Protein AF-E6JZF0-F1 (afdb_monomer)

Radius of gyration: 30.63 Å; Cα contacts (8 Å, |Δi|>4): 109; chains: 1; bounding box: 85×23×67 Å

InterPro domains:
  IPR013783 Immunoglobulin-like fold [G3DSA:2.60.40.10] (1-82)
  IPR019931 LPXTG cell wall anchor motif [PF00746] (72-110)
  IPR041033 SpaA-like, prealbumin fold domain subgroup 1 [PF17802] (2-52)

Mean predicted aligned error: 13.6 Å

Organism: NCBI:txid864564

Secondary structure (DSSP, 8-state):
---TTS------PPTT-EEEEE--SP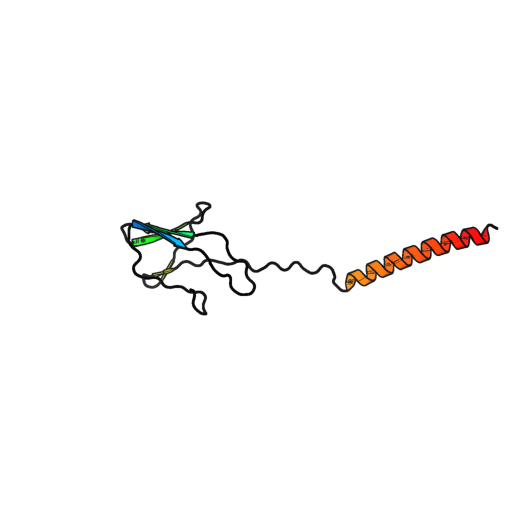PTTB----PEEEEEE-TT--EEEE-TTS-EE--EEETTEEE-PPPPPB--PPP-S--THHHHHHHHHHHHHHHHHHHHHHHHHHT-

Foldseek 3Di:
DADPVRDDDDDDDDAQDKDKDAFPDDDPQFDHDGWIWIWHAHNVRDIWIATPVGDTFDFDADPNDTDGDDDTHGDDDDPPPPPPVVVVVVVVVVVVVVVVVVVVVVVVVVVD

Structure (mmCIF, N/CA/C/O backbone):
data_AF-E6JZF0-F1
#
_entry.id   AF-E6JZF0-F1
#
loop_
_atom_site.group_PDB
_atom_site.id
_atom_site.type_symbol
_atom_site.label_atom_id
_atom_site.label_alt_id
_atom_site.label_comp_id
_atom_site.label_asym_id
_atom_site.label_entity_id
_atom_site.label_seq_id
_atom_site.pdbx_PDB_ins_code
_atom_site.Cartn_x
_atom_site.Cartn_y
_atom_site.Cartn_z
_atom_site.occupancy
_atom_site.B_iso_or_equiv
_atom_site.auth_seq_id
_atom_site.auth_comp_id
_atom_site.a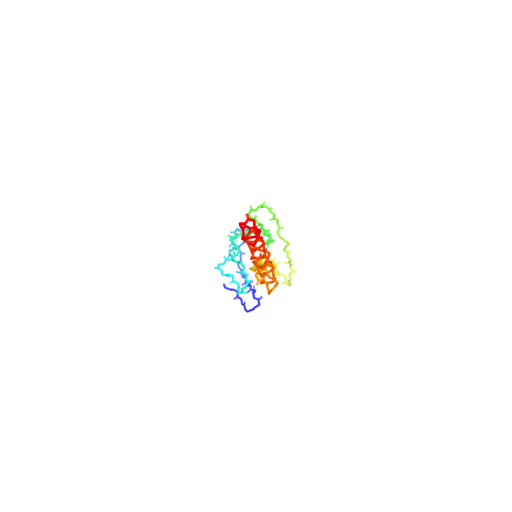uth_asym_id
_atom_site.auth_atom_id
_atom_site.pdbx_PDB_model_num
ATOM 1 N N . MET A 1 1 ? -6.140 -12.159 -0.329 1.00 55.72 1 MET A N 1
ATOM 2 C CA . MET A 1 1 ? -5.803 -12.282 -1.767 1.00 55.72 1 MET A CA 1
ATOM 3 C C . MET A 1 1 ? -6.705 -11.324 -2.523 1.00 55.72 1 MET A C 1
ATOM 5 O O . MET A 1 1 ? -7.855 -11.210 -2.120 1.00 55.72 1 MET A O 1
ATOM 9 N N . THR A 1 2 ? -6.182 -10.612 -3.521 1.00 76.75 2 THR A N 1
ATOM 10 C CA . THR A 1 2 ? -6.946 -9.697 -4.387 1.00 76.75 2 THR A CA 1
ATOM 11 C C . THR A 1 2 ? -7.735 -10.463 -5.450 1.00 76.75 2 THR A C 1
ATOM 13 O O . THR A 1 2 ? -7.376 -11.590 -5.801 1.00 76.75 2 THR A O 1
ATOM 16 N N . ASP A 1 3 ? -8.812 -9.859 -5.948 1.00 79.19 3 ASP A N 1
ATOM 17 C CA . ASP A 1 3 ? -9.559 -10.355 -7.108 1.00 79.19 3 ASP A CA 1
ATOM 18 C C . ASP A 1 3 ? -8.899 -9.965 -8.451 1.00 79.19 3 ASP 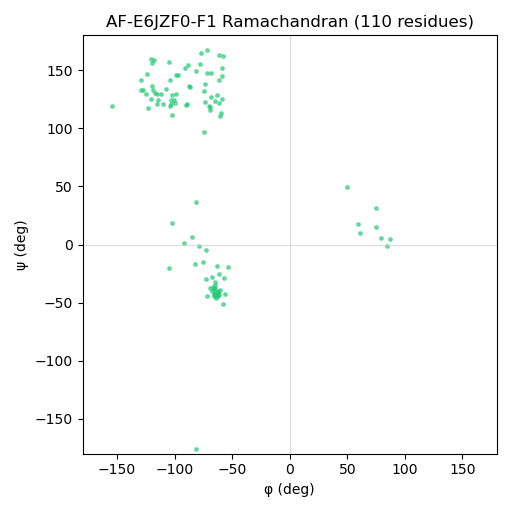A C 1
ATOM 20 O O . ASP A 1 3 ? -7.819 -9.372 -8.492 1.00 79.19 3 ASP A O 1
ATOM 24 N N . SER A 1 4 ? -9.544 -10.297 -9.577 1.00 73.06 4 SER A N 1
ATOM 25 C CA . SER A 1 4 ? -9.059 -9.973 -10.931 1.00 73.06 4 SER A CA 1
ATOM 26 C C . SER A 1 4 ? -8.955 -8.473 -11.226 1.00 73.06 4 SER A C 1
ATOM 28 O O . SER A 1 4 ? -8.265 -8.091 -12.168 1.00 73.06 4 SER A O 1
ATOM 30 N N . SER A 1 5 ? -9.636 -7.633 -10.447 1.00 71.94 5 SER A N 1
ATOM 31 C CA . SER A 1 5 ? -9.546 -6.170 -10.497 1.00 71.94 5 SER A CA 1
ATOM 32 C C . SER A 1 5 ? -8.505 -5.599 -9.531 1.00 71.94 5 SER A C 1
ATOM 34 O O . SER A 1 5 ? -8.355 -4.383 -9.458 1.00 71.94 5 SER A O 1
ATOM 36 N N . GLY A 1 6 ? -7.781 -6.440 -8.785 1.00 74.50 6 GLY A N 1
ATOM 37 C CA . GLY A 1 6 ? -6.821 -5.987 -7.780 1.00 74.50 6 GLY A CA 1
ATOM 38 C C . GLY A 1 6 ? -7.478 -5.460 -6.502 1.00 74.50 6 GLY A C 1
ATOM 39 O O . GLY A 1 6 ? -6.810 -4.808 -5.706 1.00 74.50 6 GLY A O 1
ATOM 40 N N . THR A 1 7 ? -8.768 -5.733 -6.289 1.00 80.56 7 THR A N 1
ATOM 41 C CA . THR A 1 7 ? -9.531 -5.216 -5.149 1.00 80.56 7 THR A CA 1
ATOM 42 C C . THR A 1 7 ? -9.590 -6.242 -4.017 1.00 80.56 7 THR A C 1
ATOM 44 O O . THR A 1 7 ? -9.606 -7.456 -4.238 1.00 80.56 7 THR A O 1
ATOM 47 N N . ILE A 1 8 ? -9.592 -5.745 -2.779 1.00 83.62 8 ILE A N 1
ATOM 48 C CA . ILE A 1 8 ? -9.861 -6.508 -1.558 1.00 83.62 8 ILE A CA 1
ATOM 49 C C . ILE A 1 8 ? -10.927 -5.757 -0.764 1.00 83.62 8 ILE A C 1
ATOM 51 O O . ILE A 1 8 ? -10.790 -4.559 -0.534 1.00 83.62 8 ILE A O 1
ATOM 55 N N . LEU A 1 9 ? -11.941 -6.483 -0.291 1.00 84.88 9 LEU A N 1
ATOM 56 C CA . LEU A 1 9 ? -12.944 -5.983 0.645 1.00 84.88 9 LEU A CA 1
ATOM 57 C C . LEU A 1 9 ? -12.816 -6.738 1.973 1.00 84.88 9 LEU A C 1
ATOM 59 O O . LEU A 1 9 ? -12.869 -7.967 1.998 1.00 84.88 9 LEU A O 1
ATOM 63 N N . TYR A 1 10 ? -12.637 -6.001 3.069 1.00 84.56 10 TYR A N 1
ATOM 64 C CA . TYR A 1 10 ? -12.606 -6.545 4.428 1.00 84.56 10 TYR A CA 1
ATOM 65 C C . TYR A 1 10 ? -13.719 -5.926 5.270 1.00 84.56 10 TYR A C 1
ATOM 67 O O . TYR A 1 10 ? -13.917 -4.714 5.258 1.00 84.56 10 TYR A O 1
ATOM 75 N N . HIS A 1 11 ? -14.406 -6.768 6.041 1.00 84.75 11 HIS A N 1
ATOM 76 C CA . HIS A 1 11 ? -15.450 -6.362 6.979 1.00 84.75 11 HIS A CA 1
ATOM 77 C C . HIS A 1 11 ? -15.062 -6.719 8.416 1.00 84.75 11 HIS A C 1
ATOM 79 O O . HIS A 1 11 ? -14.250 -7.616 8.641 1.00 84.75 11 HIS A O 1
ATOM 85 N N . GLY A 1 12 ? -15.689 -6.044 9.384 1.00 83.81 12 GLY A N 1
ATOM 86 C CA . GLY A 1 12 ? -15.551 -6.378 10.805 1.00 83.81 12 GLY A CA 1
ATOM 87 C C . GLY A 1 12 ? -14.217 -5.959 11.419 1.00 83.81 12 GLY A C 1
ATOM 88 O O . GLY A 1 12 ? -13.714 -6.638 12.308 1.00 83.81 12 GLY A O 1
ATOM 89 N N . LEU A 1 13 ? -13.624 -4.867 10.933 1.00 85.75 13 LEU A N 1
ATOM 90 C CA . LEU A 1 13 ? -12.452 -4.290 11.578 1.00 85.75 13 LEU A CA 1
ATO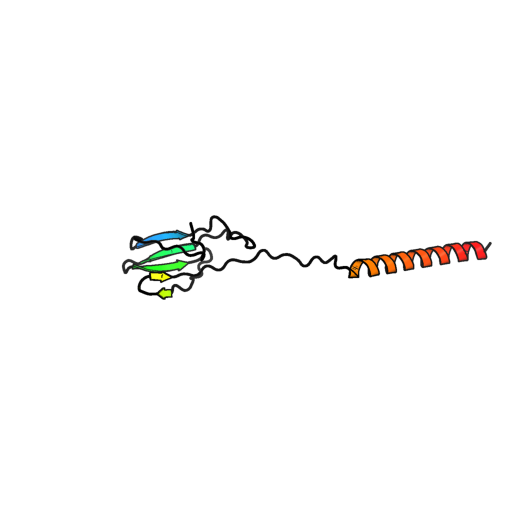M 91 C C . LEU A 1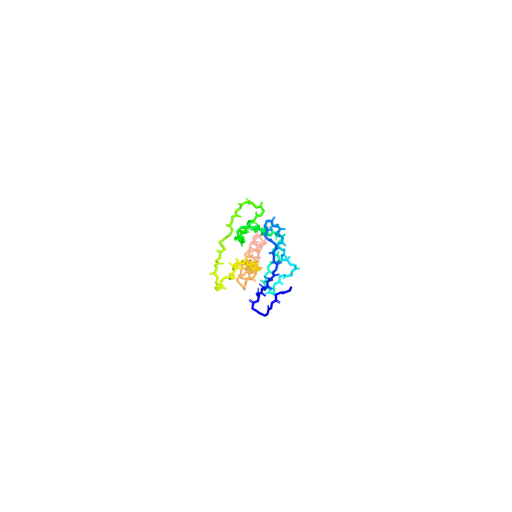 13 ? -12.877 -3.574 12.865 1.00 85.75 13 LEU A C 1
ATOM 93 O O . LEU A 1 13 ? -13.842 -2.808 12.872 1.00 85.75 13 LEU A O 1
ATOM 97 N N . ASN A 1 14 ? -12.159 -3.835 13.953 1.00 88.31 14 ASN A N 1
ATOM 98 C CA . ASN A 1 14 ? -12.510 -3.308 15.262 1.00 88.31 14 ASN A CA 1
ATOM 99 C C . ASN A 1 14 ? -12.179 -1.807 15.347 1.00 88.31 14 ASN A C 1
ATOM 101 O O . ASN A 1 14 ? -11.098 -1.394 14.914 1.00 88.31 14 ASN A O 1
ATOM 105 N N . PRO A 1 15 ? -13.059 -0.992 15.954 1.00 88.00 15 PRO A N 1
ATOM 106 C CA . PRO A 1 15 ? -12.717 0.366 16.354 1.00 88.00 15 PRO A CA 1
ATOM 107 C C . PRO A 1 15 ? -11.530 0.373 17.322 1.00 88.00 15 PRO A C 1
ATOM 109 O O . PRO A 1 15 ? -11.314 -0.592 18.055 1.00 88.00 15 PRO A O 1
ATOM 112 N N . GLU A 1 16 ? -10.768 1.466 17.319 1.00 88.94 16 GLU A N 1
ATOM 113 C CA . GLU A 1 16 ? -9.565 1.654 18.149 1.00 88.94 16 GLU A CA 1
ATOM 114 C C . GLU A 1 16 ? -8.455 0.613 17.919 1.00 88.94 16 GLU A C 1
ATOM 116 O O . GLU A 1 16 ? -7.535 0.478 18.727 1.00 88.94 16 GLU A O 1
ATOM 121 N N . ALA A 1 17 ? -8.504 -0.107 16.796 1.00 88.62 17 ALA A N 1
ATOM 122 C CA . ALA A 1 17 ? -7.490 -1.078 16.420 1.00 88.62 17 ALA A CA 1
ATOM 123 C C . ALA A 1 17 ? -6.575 -0.562 15.303 1.00 88.62 17 ALA A C 1
ATOM 125 O O . ALA A 1 17 ? -6.921 0.312 14.500 1.00 88.62 17 ALA A O 1
ATOM 126 N N . VAL A 1 18 ? -5.383 -1.155 15.256 1.00 90.19 18 VAL A N 1
ATOM 127 C CA . VAL A 1 18 ? -4.374 -0.918 14.225 1.00 90.19 18 VAL A CA 1
ATOM 128 C C . VAL A 1 18 ? -4.160 -2.207 13.444 1.00 90.19 18 VAL A C 1
ATOM 130 O O . VAL A 1 18 ? -3.891 -3.256 14.028 1.00 90.19 18 VAL A O 1
ATOM 133 N N . TYR A 1 19 ? -4.219 -2.103 12.122 1.00 89.88 19 TYR A N 1
ATOM 134 C CA . TYR A 1 19 ? -3.963 -3.185 11.183 1.00 89.88 19 TYR A CA 1
ATOM 135 C C . TYR A 1 19 ? -2.788 -2.830 10.273 1.00 89.88 19 TYR A C 1
ATOM 137 O O . TYR A 1 19 ? -2.476 -1.660 10.059 1.00 89.88 19 TYR A O 1
ATOM 145 N N . TRP A 1 20 ? -2.140 -3.853 9.725 1.00 87.62 20 TRP A N 1
ATOM 146 C CA . TRP A 1 20 ? -1.037 -3.6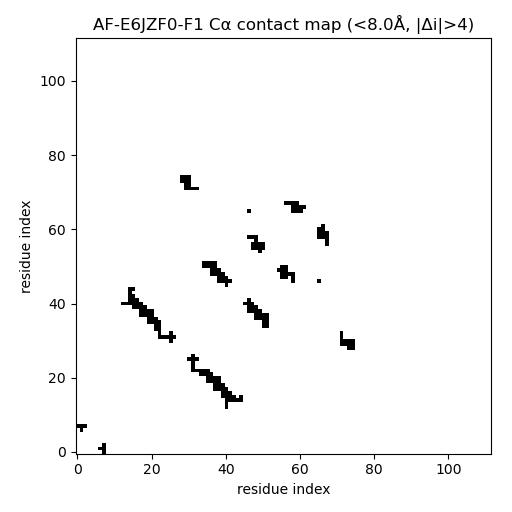93 8.784 1.00 87.62 20 TRP A CA 1
ATOM 147 C C . TRP A 1 20 ? -1.390 -4.364 7.467 1.00 87.62 20 TRP A C 1
ATOM 149 O O . TRP A 1 20 ? -1.723 -5.549 7.436 1.00 87.62 20 TRP A O 1
ATOM 159 N N . LEU A 1 21 ? -1.303 -3.600 6.385 1.00 86.88 21 LEU A N 1
ATOM 160 C CA . LEU A 1 21 ? -1.491 -4.078 5.028 1.00 86.88 21 LEU A CA 1
ATOM 161 C C . LEU A 1 21 ? -0.123 -4.203 4.365 1.00 86.88 21 LEU A C 1
ATOM 163 O O . LEU A 1 21 ? 0.600 -3.222 4.232 1.00 86.88 21 LEU A O 1
ATOM 167 N N . LYS A 1 22 ? 0.233 -5.420 3.959 1.00 84.50 22 LYS A N 1
ATOM 168 C CA . LYS A 1 22 ? 1.489 -5.710 3.270 1.00 84.50 22 LYS A CA 1
ATOM 169 C C . LYS A 1 22 ? 1.196 -6.410 1.955 1.00 84.50 22 LYS A C 1
ATOM 171 O O . LYS A 1 22 ? 0.476 -7.413 1.938 1.00 84.50 22 LYS A O 1
ATOM 176 N N . GLU A 1 23 ? 1.781 -5.915 0.871 1.00 82.75 23 GLU A N 1
ATOM 177 C CA . GLU A 1 23 ? 1.744 -6.629 -0.396 1.00 82.75 23 GLU A CA 1
ATOM 178 C C . GLU A 1 23 ? 2.595 -7.904 -0.288 1.00 82.75 23 GLU A C 1
ATOM 180 O O . GLU A 1 23 ? 3.746 -7.891 0.146 1.00 82.75 23 GLU A O 1
ATOM 185 N N . THR A 1 24 ? 2.005 -9.050 -0.624 1.00 84.44 24 THR A N 1
ATOM 186 C CA . THR A 1 24 ? 2.687 -10.357 -0.539 1.00 84.44 24 THR A CA 1
ATOM 187 C C . THR A 1 24 ? 3.107 -10.889 -1.901 1.00 84.44 24 THR A C 1
ATOM 189 O O . THR A 1 24 ? 3.975 -11.759 -1.981 1.00 84.44 24 THR A O 1
ATOM 192 N N . LYS A 1 25 ? 2.489 -10.392 -2.975 1.00 81.31 25 LYS A N 1
ATOM 193 C CA . LYS A 1 25 ? 2.735 -10.839 -4.340 1.00 81.31 25 LYS A CA 1
ATOM 194 C C . LYS A 1 25 ? 2.403 -9.723 -5.326 1.00 81.31 25 LYS A C 1
ATOM 196 O O . LYS A 1 25 ? 1.235 -9.367 -5.441 1.00 81.31 25 LYS A O 1
ATOM 201 N N . ALA A 1 26 ? 3.414 -9.293 -6.079 1.00 80.12 26 ALA A N 1
ATOM 202 C CA . ALA A 1 26 ? 3.244 -8.333 -7.159 1.00 80.12 26 ALA A CA 1
ATOM 203 C C . ALA A 1 26 ? 2.528 -8.947 -8.378 1.00 80.12 26 ALA A C 1
ATOM 205 O O . ALA A 1 26 ? 2.733 -10.131 -8.699 1.00 80.12 26 ALA A O 1
ATOM 206 N N . PRO A 1 27 ? 1.733 -8.146 -9.106 1.00 80.44 27 PRO A N 1
ATOM 207 C CA . PRO A 1 27 ? 1.238 -8.479 -10.435 1.00 80.44 27 PRO A CA 1
ATOM 208 C C . PRO A 1 27 ? 2.366 -8.664 -11.466 1.00 80.44 27 PRO A C 1
ATOM 210 O O . PRO A 1 27 ? 3.502 -8.224 -1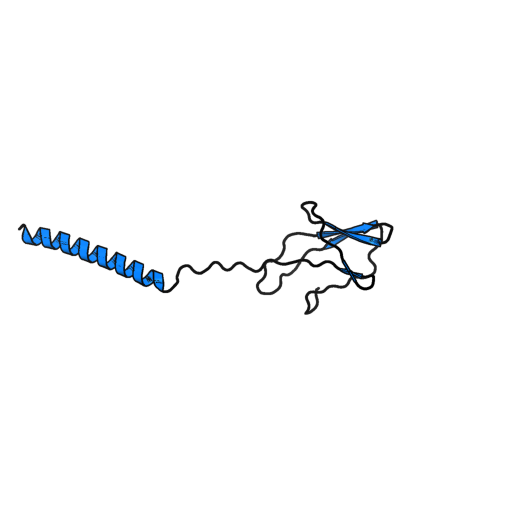1.295 1.00 80.44 27 PRO A O 1
ATOM 213 N N . SER A 1 28 ? 2.047 -9.294 -12.600 1.00 76.94 28 SER A N 1
ATOM 214 C CA . SER A 1 28 ? 3.016 -9.452 -13.692 1.00 76.94 28 SER A CA 1
ATOM 215 C C . SER A 1 28 ? 3.432 -8.092 -14.269 1.00 76.94 28 SER A C 1
ATOM 217 O O . SER A 1 28 ? 2.580 -7.287 -14.639 1.00 76.94 28 SER A O 1
ATOM 219 N N . GLY A 1 29 ? 4.743 -7.846 -14.372 1.00 73.94 29 GLY A N 1
ATOM 220 C CA . GLY A 1 29 ? 5.300 -6.602 -14.922 1.00 73.94 29 GLY A CA 1
ATOM 221 C C . GLY A 1 29 ? 5.485 -5.463 -13.910 1.00 73.94 29 GLY A C 1
ATOM 222 O O . GLY A 1 29 ? 5.908 -4.373 -14.308 1.00 73.94 29 GLY A O 1
ATOM 223 N N . TYR A 1 30 ? 5.223 -5.709 -12.625 1.00 80.31 30 TYR A N 1
ATOM 224 C CA . TYR A 1 30 ? 5.392 -4.743 -11.539 1.00 80.31 30 TYR A CA 1
ATOM 225 C C . TYR A 1 30 ? 6.372 -5.232 -10.461 1.00 80.31 30 TYR A C 1
ATOM 227 O O . TYR A 1 30 ? 6.701 -6.419 -10.402 1.00 80.31 30 TYR A O 1
ATOM 235 N N . ASN A 1 31 ? 6.907 -4.299 -9.669 1.00 80.56 31 ASN A N 1
ATOM 236 C CA . ASN A 1 31 ? 7.815 -4.599 -8.565 1.00 80.56 31 ASN A CA 1
ATOM 237 C C . ASN A 1 31 ? 7.015 -4.888 -7.293 1.00 80.56 31 ASN A C 1
ATOM 239 O O . ASN A 1 31 ? 6.121 -4.136 -6.964 1.00 80.56 31 ASN A O 1
ATOM 243 N N . LEU A 1 32 ? 7.388 -5.916 -6.528 1.00 82.50 32 LEU A N 1
ATOM 244 C CA . LEU A 1 32 ? 6.786 -6.129 -5.207 1.00 82.50 32 LEU A CA 1
ATOM 245 C C . LEU A 1 32 ? 7.084 -4.938 -4.295 1.00 82.50 32 LEU A C 1
ATOM 247 O O . LEU A 1 32 ? 8.262 -4.664 -4.048 1.00 82.50 32 LEU A O 1
ATOM 251 N N . ASP A 1 33 ? 6.044 -4.283 -3.775 1.00 81.44 33 ASP A N 1
ATOM 252 C CA . ASP A 1 33 ? 6.208 -3.224 -2.787 1.00 81.44 33 ASP A CA 1
ATOM 253 C C . ASP A 1 33 ? 6.696 -3.835 -1.459 1.00 81.44 33 ASP A C 1
ATOM 255 O O . ASP A 1 33 ? 5.999 -4.658 -0.852 1.00 81.44 33 ASP A O 1
ATOM 259 N N . PRO A 1 34 ? 7.912 -3.497 -0.986 1.00 81.50 34 PRO A N 1
ATOM 260 C CA . PRO A 1 34 ? 8.417 -4.040 0.268 1.00 81.50 34 PRO A CA 1
ATOM 261 C C . PRO A 1 34 ? 7.764 -3.400 1.501 1.00 81.50 34 PRO A C 1
ATOM 263 O O . PRO A 1 34 ? 7.914 -3.946 2.600 1.00 81.50 34 PRO A O 1
ATOM 266 N N . HIS A 1 35 ? 7.074 -2.266 1.347 1.00 84.00 35 HIS A N 1
ATOM 267 C CA . HIS A 1 35 ? 6.560 -1.480 2.462 1.00 84.00 35 HIS A CA 1
ATOM 268 C C . HIS A 1 35 ? 5.239 -2.036 2.999 1.00 84.00 35 HIS A C 1
ATOM 270 O O . HIS A 1 35 ? 4.420 -2.617 2.281 1.00 84.00 35 HIS A O 1
ATOM 276 N N . ALA A 1 36 ? 5.028 -1.845 4.300 1.00 85.38 36 ALA A N 1
ATOM 277 C CA . ALA A 1 36 ? 3.750 -2.102 4.941 1.00 85.38 36 ALA A CA 1
ATOM 278 C C . ALA A 1 36 ? 3.022 -0.782 5.216 1.00 85.38 36 ALA A C 1
ATOM 280 O O . ALA A 1 36 ? 3.613 0.212 5.633 1.00 85.38 36 ALA A O 1
ATOM 281 N N . TYR A 1 37 ? 1.710 -0.794 5.027 1.00 86.25 37 TYR A N 1
ATOM 282 C CA . TYR A 1 37 ? 0.835 0.342 5.260 1.00 86.25 37 TYR A CA 1
ATOM 283 C C . TYR A 1 37 ? 0.101 0.138 6.580 1.00 86.25 37 TYR A C 1
ATOM 285 O O . TYR A 1 37 ? -0.513 -0.909 6.811 1.00 86.25 37 TYR A O 1
ATOM 293 N N . LYS A 1 38 ? 0.143 1.140 7.454 1.00 89.00 38 LYS A N 1
ATOM 294 C CA . LYS A 1 38 ? -0.537 1.103 8.746 1.00 89.00 38 LYS A CA 1
ATOM 295 C C . LYS A 1 38 ? -1.944 1.659 8.596 1.00 89.00 38 LYS A C 1
ATOM 297 O O . LYS A 1 38 ? -2.123 2.826 8.267 1.00 89.00 38 LYS A O 1
ATOM 302 N N . LEU A 1 39 ? -2.936 0.838 8.898 1.00 89.12 39 LEU A N 1
ATOM 303 C CA . LEU A 1 39 ? -4.346 1.201 8.948 1.00 89.12 39 LEU A CA 1
ATOM 304 C C . LEU A 1 39 ? -4.730 1.439 10.411 1.00 89.12 39 LEU A C 1
ATOM 306 O O . LEU A 1 39 ? -4.568 0.546 11.239 1.00 89.12 39 LEU A O 1
ATOM 310 N N . SER A 1 40 ? -5.222 2.627 10.751 1.00 89.50 40 SER A N 1
ATOM 311 C CA . SER A 1 40 ? -5.707 2.948 12.101 1.00 89.50 40 SER A CA 1
ATOM 312 C C . SER A 1 40 ? -7.192 3.274 12.049 1.00 89.50 40 SER A C 1
ATOM 314 O O . SER A 1 40 ? -7.619 4.079 11.224 1.00 89.50 40 SER A O 1
ATOM 316 N N . ILE A 1 41 ? -7.978 2.658 12.928 1.00 89.56 41 ILE A N 1
ATOM 317 C CA . ILE A 1 41 ? -9.424 2.879 13.002 1.00 89.56 41 ILE A CA 1
ATOM 318 C C . ILE A 1 41 ? -9.724 3.630 14.290 1.00 89.56 41 ILE A C 1
ATOM 320 O O . ILE A 1 41 ? -9.392 3.165 15.377 1.00 89.56 41 ILE A O 1
ATOM 324 N N . SER A 1 42 ? -10.332 4.810 14.185 1.00 86.94 42 SER A N 1
ATOM 325 C CA . SER A 1 42 ? -10.705 5.602 15.356 1.00 86.94 42 SER A CA 1
ATOM 326 C C . SER A 1 42 ? -11.882 4.977 16.114 1.00 86.94 42 SER A C 1
ATOM 328 O O . SER A 1 42 ? -12.587 4.112 15.594 1.00 86.94 42 SER A O 1
ATOM 330 N N . ALA A 1 43 ? -12.147 5.454 17.332 1.00 84.31 43 ALA A N 1
ATOM 331 C CA . ALA A 1 43 ? -13.318 5.047 18.117 1.00 84.31 43 ALA A CA 1
ATOM 332 C C . ALA A 1 43 ? -14.652 5.294 17.385 1.00 84.31 43 ALA A C 1
ATOM 334 O O . ALA A 1 43 ? -15.629 4.581 17.585 1.00 84.31 43 ALA A O 1
ATOM 335 N N . GLN A 1 44 ? -14.681 6.298 16.507 1.00 82.94 44 GLN A N 1
ATOM 336 C CA . GLN A 1 44 ? -15.826 6.655 15.667 1.00 82.94 44 GLN A CA 1
ATOM 337 C C . GLN A 1 44 ? -15.888 5.837 14.366 1.00 82.94 44 GLN A C 1
ATOM 339 O O . GLN A 1 44 ? -16.691 6.149 13.493 1.00 82.94 44 GLN A O 1
ATOM 344 N N . GLY A 1 45 ? -15.018 4.836 14.201 1.00 79.12 45 GLY A N 1
ATOM 345 C CA . GLY A 1 45 ? -14.944 4.002 13.003 1.00 79.12 45 GLY A CA 1
ATOM 346 C C . GLY A 1 45 ? -14.211 4.645 11.825 1.00 79.12 45 GLY A C 1
ATOM 347 O O . GLY A 1 45 ? -14.158 4.043 10.759 1.00 79.12 45 GLY A O 1
ATOM 348 N N . LYS A 1 46 ? -13.610 5.833 11.990 1.00 83.81 46 LYS A N 1
ATOM 349 C CA . LYS A 1 46 ? -12.891 6.506 10.901 1.00 83.81 46 LYS A CA 1
ATOM 350 C C . LYS A 1 46 ? -11.561 5.812 10.629 1.00 83.81 46 LYS A C 1
ATOM 352 O O . LYS A 1 46 ? -10.716 5.747 11.520 1.00 83.81 46 LYS A O 1
ATOM 357 N N . MET A 1 47 ? -11.359 5.359 9.395 1.00 86.69 47 MET A N 1
ATOM 358 C CA . MET A 1 47 ? -10.099 4.758 8.963 1.00 86.69 47 MET A CA 1
ATOM 359 C C . MET A 1 47 ? -9.109 5.823 8.478 1.00 86.69 47 MET A C 1
ATOM 361 O O . MET A 1 47 ? -9.460 6.711 7.700 1.00 86.69 47 MET A O 1
ATOM 365 N N . THR A 1 48 ? -7.856 5.710 8.902 1.00 86.88 48 THR A N 1
ATOM 366 C CA . THR A 1 48 ? -6.713 6.429 8.334 1.00 86.88 48 THR A CA 1
ATOM 367 C C . THR A 1 48 ? -5.645 5.434 7.902 1.00 86.88 48 THR A C 1
ATOM 369 O O . THR A 1 48 ? -5.473 4.387 8.529 1.00 86.88 48 THR A O 1
ATOM 372 N N . ILE A 1 49 ? -4.927 5.755 6.828 1.00 88.19 49 ILE A N 1
ATOM 373 C CA . ILE A 1 49 ? -3.783 4.970 6.372 1.00 88.19 49 ILE A CA 1
ATOM 374 C C . ILE A 1 49 ? -2.525 5.832 6.405 1.00 88.19 49 ILE A C 1
ATOM 376 O O . ILE A 1 49 ? -2.535 6.978 5.954 1.00 88.19 49 ILE A O 1
ATOM 380 N N . SER A 1 50 ? -1.450 5.284 6.959 1.00 87.38 50 SER A N 1
ATOM 381 C CA . SER A 1 50 ? -0.146 5.934 7.002 1.00 87.38 50 SER A CA 1
ATOM 382 C C . SER A 1 50 ? 0.950 5.012 6.485 1.00 87.38 50 SER A C 1
ATOM 384 O O . SER A 1 50 ? 0.960 3.814 6.778 1.00 87.38 50 SER A O 1
ATOM 386 N N . HIS A 1 51 ? 1.890 5.592 5.754 1.00 82.31 51 HIS A N 1
ATOM 387 C CA . HIS A 1 51 ? 3.126 4.950 5.331 1.00 82.31 51 HIS A CA 1
ATOM 388 C C . HIS A 1 51 ? 4.139 4.895 6.485 1.00 82.31 51 HIS A C 1
ATOM 390 O O . HIS A 1 51 ? 4.003 5.598 7.491 1.00 82.31 51 HIS A O 1
ATOM 396 N N . GLU A 1 52 ? 5.180 4.070 6.336 1.00 74.62 52 GLU A N 1
ATOM 397 C CA . GLU A 1 52 ? 6.286 3.991 7.306 1.00 74.62 52 GLU A CA 1
ATOM 398 C C . GLU A 1 52 ? 7.055 5.314 7.451 1.00 74.62 52 GLU A C 1
ATOM 400 O O . GLU A 1 52 ? 7.611 5.584 8.513 1.00 74.62 52 GLU A O 1
ATOM 405 N N . ASP A 1 53 ? 7.043 6.166 6.422 1.00 73.88 53 ASP A N 1
ATOM 406 C CA . ASP A 1 53 ? 7.657 7.499 6.446 1.00 73.88 53 ASP A CA 1
ATOM 407 C C . ASP A 1 53 ? 6.809 8.560 7.181 1.00 73.88 53 ASP A C 1
ATOM 409 O O . ASP A 1 53 ? 7.230 9.709 7.319 1.00 73.88 53 ASP A O 1
ATOM 413 N N . GLY A 1 54 ? 5.626 8.181 7.679 1.00 71.75 54 GLY A N 1
ATOM 414 C CA . GLY A 1 54 ? 4.692 9.064 8.376 1.00 71.75 54 GLY A CA 1
ATOM 415 C C . GLY A 1 54 ? 3.758 9.860 7.460 1.00 71.75 54 GLY A C 1
ATOM 416 O O . GLY A 1 54 ? 2.903 10.588 7.969 1.00 71.75 54 GLY A O 1
ATOM 417 N N . SER A 1 55 ? 3.865 9.718 6.135 1.00 77.31 55 SER A N 1
ATOM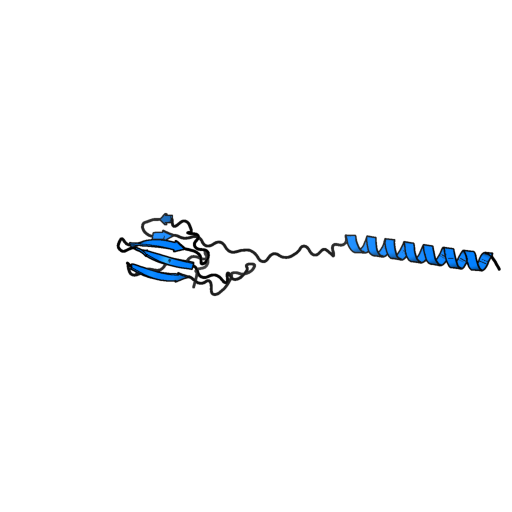 418 C CA . SER A 1 55 ? 2.890 10.285 5.202 1.00 77.31 55 SER A CA 1
ATOM 419 C C . SER A 1 55 ? 1.539 9.573 5.327 1.00 77.31 55 SER A C 1
ATOM 421 O O . SER A 1 55 ? 1.457 8.391 5.662 1.00 77.31 55 SER A O 1
ATOM 423 N N . THR A 1 56 ? 0.453 10.310 5.106 1.00 79.19 56 THR A N 1
ATOM 424 C CA . THR A 1 56 ? -0.914 9.769 5.124 1.00 79.19 56 THR A CA 1
ATOM 425 C C . THR A 1 56 ? -1.439 9.710 3.700 1.00 79.19 56 THR A C 1
ATOM 427 O O . THR A 1 56 ? -1.259 10.668 2.950 1.00 79.19 56 THR A O 1
ATOM 430 N N . ALA A 1 57 ? -2.050 8.587 3.316 1.00 77.31 57 ALA A N 1
ATOM 431 C CA . ALA A 1 57 ? -2.681 8.475 2.003 1.00 77.31 57 ALA A CA 1
ATOM 432 C C . ALA A 1 57 ? -4.150 8.904 2.083 1.00 77.31 57 ALA A C 1
ATOM 434 O O . ALA A 1 57 ? -4.794 8.768 3.130 1.00 77.31 57 ALA A O 1
ATOM 435 N N . ASP A 1 58 ? -4.680 9.406 0.968 1.00 75.62 58 ASP A N 1
ATOM 436 C CA . ASP A 1 58 ? -6.081 9.802 0.880 1.00 75.62 58 ASP A CA 1
ATOM 437 C C . ASP A 1 58 ? -6.997 8.585 1.038 1.00 75.62 58 ASP A C 1
ATOM 439 O O . ASP A 1 58 ? -6.918 7.601 0.296 1.00 75.62 58 ASP A O 1
ATOM 443 N N . VAL A 1 59 ? -7.887 8.671 2.026 1.00 81.56 59 VAL A N 1
ATOM 444 C CA . VAL A 1 59 ? -8.936 7.682 2.267 1.00 81.56 59 VAL A CA 1
ATOM 445 C C . VAL A 1 59 ? -10.239 8.252 1.732 1.00 81.56 59 VAL A C 1
ATOM 447 O O . VAL A 1 59 ? -10.787 9.204 2.290 1.00 81.56 59 VAL A O 1
ATOM 450 N N . ASN A 1 60 ? -10.754 7.652 0.664 1.00 82.06 60 ASN A N 1
ATOM 451 C CA . ASN A 1 60 ? -12.063 7.994 0.123 1.00 82.06 60 ASN A CA 1
ATOM 452 C C . ASN A 1 60 ? -13.145 7.157 0.807 1.00 82.06 60 ASN A C 1
ATOM 454 O O . ASN A 1 60 ? -12.881 6.064 1.300 1.00 82.06 60 ASN A O 1
ATOM 458 N N . THR A 1 61 ? -14.375 7.661 0.844 1.00 80.56 61 THR A N 1
ATOM 459 C CA . THR A 1 61 ? -15.541 6.886 1.292 1.00 80.56 61 THR A CA 1
ATOM 460 C C . THR A 1 61 ? -16.481 6.734 0.106 1.00 80.56 61 THR A C 1
ATOM 462 O O . THR A 1 61 ? -16.901 7.737 -0.468 1.00 80.56 61 THR A O 1
ATOM 465 N N . VAL A 1 62 ? -16.770 5.497 -0.287 1.00 77.44 62 VAL A N 1
ATOM 466 C CA . VAL A 1 62 ? -17.726 5.164 -1.350 1.00 77.44 62 VAL A CA 1
ATOM 467 C C . VAL A 1 62 ? -18.762 4.242 -0.725 1.00 77.44 62 VAL A C 1
ATOM 469 O O . VAL A 1 62 ? -18.392 3.178 -0.242 1.00 77.44 62 VAL A O 1
ATOM 472 N N . ASP A 1 63 ? -20.026 4.666 -0.681 1.00 76.69 63 ASP A N 1
ATOM 473 C CA . ASP A 1 63 ? -21.136 3.898 -0.092 1.00 76.69 63 ASP A CA 1
ATOM 474 C C . ASP A 1 63 ? -20.835 3.356 1.324 1.00 76.69 63 ASP A C 1
ATOM 476 O O . ASP A 1 63 ? -20.981 2.167 1.596 1.00 76.69 63 ASP A O 1
ATOM 480 N N . ASP A 1 64 ? -20.352 4.228 2.220 1.00 76.81 64 ASP A N 1
ATOM 481 C CA . ASP A 1 64 ? -19.926 3.904 3.598 1.00 76.81 64 ASP A CA 1
ATOM 482 C C . ASP A 1 64 ? -18.759 2.898 3.718 1.00 76.81 64 ASP A C 1
ATOM 484 O O . ASP A 1 64 ? -18.401 2.466 4.817 1.00 76.81 64 ASP A O 1
ATOM 488 N N . ILE A 1 65 ? -18.097 2.569 2.605 1.00 79.56 65 ILE A N 1
ATOM 489 C CA . ILE A 1 65 ? -16.880 1.756 2.567 1.00 79.56 65 ILE A CA 1
ATOM 490 C C . ILE A 1 65 ? -15.668 2.674 2.404 1.00 79.56 65 ILE A C 1
ATOM 492 O O . ILE A 1 65 ? -15.561 3.442 1.442 1.00 79.56 65 ILE A O 1
ATOM 496 N N . TYR A 1 66 ? -14.717 2.568 3.334 1.00 81.88 66 TYR A N 1
ATOM 497 C CA . TYR A 1 66 ? -13.424 3.232 3.201 1.00 81.88 66 TYR A CA 1
ATOM 498 C C . TYR A 1 66 ? -12.606 2.574 2.084 1.00 81.88 66 TYR A C 1
ATOM 500 O O . TYR A 1 66 ? -12.256 1.397 2.163 1.00 81.88 66 TYR A O 1
ATOM 508 N N . SER A 1 67 ? -12.290 3.351 1.051 1.00 82.38 67 SER A N 1
ATOM 509 C CA . SER A 1 67 ? -11.525 2.932 -0.118 1.00 82.38 67 SER A CA 1
ATOM 510 C C . SER A 1 67 ? -10.169 3.628 -0.144 1.00 82.38 67 SER A C 1
ATOM 512 O O . SER A 1 67 ? -10.072 4.852 -0.018 1.00 82.38 67 SER A O 1
ATOM 514 N N . VAL A 1 68 ? -9.116 2.831 -0.322 1.00 81.19 68 VAL A N 1
ATOM 515 C CA . VAL A 1 68 ? -7.735 3.293 -0.471 1.00 81.19 68 VAL A CA 1
ATOM 516 C C . VAL A 1 68 ? -7.157 2.674 -1.732 1.00 81.19 68 VAL A C 1
ATOM 518 O O . VAL A 1 68 ? -7.282 1.472 -1.954 1.00 81.19 68 VAL A O 1
ATOM 521 N N . THR A 1 69 ? -6.509 3.496 -2.554 1.00 80.94 69 THR A N 1
ATOM 522 C CA . THR A 1 69 ? -5.798 3.035 -3.750 1.00 80.94 69 THR A CA 1
ATOM 523 C C . THR A 1 69 ? -4.301 3.021 -3.477 1.00 80.94 69 THR A C 1
ATOM 525 O O . THR A 1 69 ? -3.722 4.060 -3.173 1.00 80.94 69 THR A O 1
ATOM 528 N N . ILE A 1 70 ? -3.678 1.850 -3.606 1.00 77.00 70 ILE A N 1
ATOM 529 C CA . ILE A 1 70 ? -2.224 1.683 -3.520 1.00 77.00 70 ILE A CA 1
ATOM 530 C C . ILE A 1 70 ? -1.688 1.506 -4.938 1.00 77.00 70 ILE A C 1
ATOM 532 O O . ILE A 1 70 ? -2.155 0.646 -5.684 1.00 77.00 70 ILE A O 1
ATOM 536 N N . THR A 1 71 ? -0.742 2.357 -5.327 1.00 76.19 71 THR A N 1
ATOM 537 C CA . THR A 1 71 ? -0.165 2.362 -6.674 1.00 76.19 71 THR A CA 1
ATOM 538 C C . THR A 1 71 ? 1.165 1.632 -6.710 1.00 76.19 71 THR A C 1
ATOM 540 O O . THR A 1 71 ? 2.073 1.974 -5.957 1.00 76.19 71 THR A O 1
ATOM 543 N N . ASP A 1 72 ? 1.304 0.704 -7.652 1.00 71.44 72 ASP A N 1
ATOM 544 C CA . ASP A 1 72 ? 2.520 -0.083 -7.838 1.00 71.44 72 ASP A CA 1
ATOM 545 C C . ASP A 1 72 ? 3.404 0.488 -8.970 1.00 71.44 72 ASP A C 1
ATOM 547 O O . ASP A 1 72 ? 2.929 1.026 -9.980 1.00 71.44 72 ASP A O 1
ATOM 551 N N . SER A 1 73 ? 4.719 0.368 -8.807 1.00 71.81 73 SER A N 1
ATOM 552 C CA . SER A 1 73 ? 5.733 0.782 -9.769 1.00 71.81 73 SER A CA 1
ATOM 553 C C . SER A 1 73 ? 6.062 -0.344 -10.753 1.00 71.81 73 SER A C 1
ATOM 555 O O . SER A 1 73 ? 6.564 -1.405 -10.385 1.00 71.81 73 SER A O 1
ATOM 557 N N . LYS A 1 74 ? 5.869 -0.086 -12.053 1.00 72.31 74 LYS A N 1
ATOM 558 C CA . LYS A 1 74 ? 6.267 -1.023 -13.119 1.00 72.31 74 LYS A CA 1
ATOM 559 C C . LYS A 1 74 ? 7.766 -1.323 -13.079 1.00 72.31 74 LYS A C 1
ATOM 561 O O . LYS A 1 74 ? 8.581 -0.427 -12.838 1.00 72.31 74 LYS A O 1
ATOM 566 N N . ILE A 1 75 ? 8.137 -2.560 -13.416 1.00 71.50 75 ILE A N 1
ATOM 567 C CA . ILE A 1 75 ? 9.541 -2.952 -13.577 1.00 71.50 75 ILE A CA 1
ATOM 568 C C . ILE A 1 75 ? 10.153 -2.083 -14.677 1.00 71.50 75 ILE A C 1
ATOM 570 O O . ILE A 1 75 ? 9.787 -2.173 -15.851 1.00 71.50 75 ILE A O 1
ATOM 574 N N . LYS A 1 76 ? 11.095 -1.217 -14.295 1.00 60.22 76 LYS A N 1
ATOM 575 C CA . LYS A 1 76 ? 11.779 -0.333 -15.233 1.00 60.22 76 LYS A CA 1
ATOM 576 C C . LYS A 1 76 ? 12.772 -1.150 -16.051 1.00 60.22 76 LYS A C 1
ATOM 578 O O . LYS A 1 76 ? 13.901 -1.386 -15.628 1.00 60.22 76 LYS A O 1
ATOM 583 N N . THR A 1 77 ? 12.371 -1.571 -17.243 1.00 59.19 77 THR A N 1
ATOM 584 C CA . THR A 1 77 ? 13.315 -2.123 -18.214 1.00 59.19 77 THR A CA 1
ATOM 585 C C . THR A 1 77 ? 14.199 -0.986 -18.712 1.00 59.19 77 THR A C 1
ATOM 587 O O . THR A 1 77 ? 13.693 -0.007 -19.268 1.00 59.19 77 THR A O 1
ATOM 590 N N . LEU A 1 78 ? 15.513 -1.079 -18.504 1.00 61.34 78 LEU A N 1
ATOM 591 C CA . LEU A 1 78 ? 16.425 -0.141 -19.150 1.00 61.34 78 LEU A CA 1
ATOM 592 C C . LEU A 1 78 ? 16.302 -0.287 -20.674 1.00 61.34 78 LEU A C 1
ATOM 594 O O . LEU A 1 78 ? 16.165 -1.416 -21.159 1.00 61.34 78 LEU A O 1
ATOM 598 N N . PRO A 1 79 ? 16.367 0.819 -21.440 1.00 58.09 79 PRO A N 1
ATOM 599 C CA . PRO A 1 79 ? 16.517 0.705 -22.877 1.00 58.09 79 PRO A CA 1
ATOM 600 C C . PRO A 1 79 ? 17.804 -0.070 -23.139 1.00 58.09 79 PRO A C 1
ATOM 602 O O . PRO A 1 79 ? 18.873 0.287 -22.641 1.00 58.09 79 PRO A 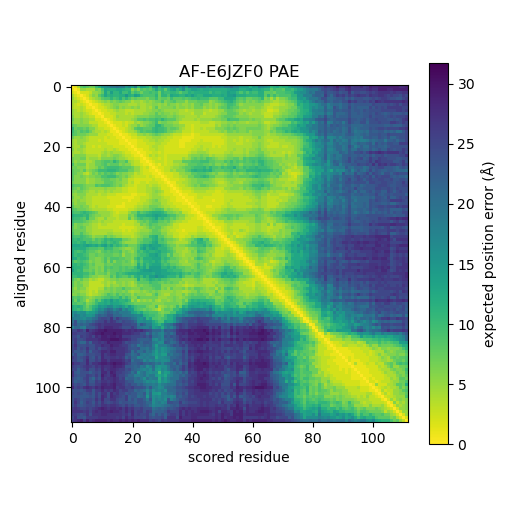O 1
ATOM 605 N N . SER A 1 80 ? 17.694 -1.154 -23.899 1.00 58.53 80 SER A N 1
ATOM 606 C CA . SER A 1 80 ? 18.871 -1.845 -24.398 1.00 58.53 80 SER A CA 1
ATOM 607 C C . SER A 1 80 ? 19.645 -0.843 -25.259 1.00 58.53 80 SER A C 1
ATOM 609 O O . SER A 1 80 ? 19.163 -0.418 -26.307 1.00 58.53 80 SER A O 1
ATOM 611 N N . THR A 1 81 ? 20.815 -0.394 -24.802 1.00 65.12 81 THR A N 1
ATOM 612 C CA . THR A 1 81 ? 21.650 0.553 -25.559 1.00 65.12 81 THR A CA 1
ATOM 613 C C . THR A 1 81 ? 22.325 -0.113 -26.760 1.00 65.12 81 THR A C 1
ATOM 615 O O . THR A 1 81 ? 22.900 0.572 -27.596 1.00 65.12 81 THR A O 1
ATOM 618 N N . SER A 1 82 ? 22.176 -1.430 -26.921 1.00 56.19 82 SER A N 1
ATOM 619 C CA . SER A 1 82 ? 22.659 -2.237 -28.048 1.00 56.19 82 SER A CA 1
ATOM 620 C C . SER A 1 82 ? 21.744 -2.192 -29.276 1.00 56.19 82 SER A C 1
ATOM 622 O O . SER A 1 82 ? 21.573 -3.195 -29.968 1.00 56.19 82 SER A O 1
ATOM 624 N N . GLY A 1 83 ? 21.137 -1.038 -29.557 1.00 69.81 83 GLY A N 1
ATOM 625 C CA . GLY A 1 83 ? 20.384 -0.850 -30.794 1.00 69.81 83 GLY A CA 1
ATOM 626 C C . GLY A 1 83 ? 21.263 -1.091 -32.037 1.00 69.81 83 GLY A C 1
ATOM 627 O O . GLY A 1 83 ? 22.494 -1.009 -31.950 1.00 69.81 83 GLY A O 1
ATOM 628 N N . PRO A 1 84 ? 20.663 -1.318 -33.223 1.00 70.31 84 PRO A N 1
ATOM 629 C CA . PRO A 1 84 ? 21.388 -1.619 -34.467 1.00 70.31 84 PRO A CA 1
ATOM 630 C C . PRO A 1 84 ? 22.481 -0.599 -34.845 1.00 70.31 84 PRO A C 1
ATOM 632 O O . PRO A 1 84 ? 23.380 -0.908 -35.621 1.00 70.31 84 PRO A O 1
ATOM 635 N N . GLY A 1 85 ? 22.422 0.618 -34.290 1.00 65.50 85 GLY A N 1
ATOM 636 C CA . GLY A 1 85 ? 23.372 1.703 -34.535 1.00 65.50 85 GLY A CA 1
ATOM 637 C C . GLY A 1 85 ? 24.795 1.476 -34.006 1.00 65.50 85 GLY A C 1
ATOM 638 O O . GLY A 1 85 ? 25.739 1.999 -34.597 1.00 65.50 85 GLY A O 1
ATOM 639 N N . ILE A 1 86 ? 24.987 0.680 -32.942 1.00 77.44 86 ILE A N 1
ATOM 640 C CA . ILE A 1 86 ? 26.332 0.432 -32.380 1.00 77.44 86 ILE A CA 1
ATOM 641 C C . ILE A 1 86 ? 27.225 -0.323 -33.371 1.00 77.44 86 ILE A C 1
ATOM 643 O O . ILE A 1 86 ? 28.430 -0.068 -33.423 1.00 77.44 86 ILE A O 1
ATOM 647 N N . LEU A 1 87 ? 26.643 -1.195 -34.203 1.00 68.75 87 LEU A N 1
ATOM 648 C CA . LEU A 1 87 ? 27.393 -1.945 -35.212 1.00 68.75 87 LEU A CA 1
ATOM 649 C C . LEU A 1 87 ? 28.163 -1.006 -36.153 1.00 68.75 87 LEU A C 1
ATOM 651 O O . LEU A 1 87 ? 29.345 -1.236 -36.403 1.00 68.75 87 LEU A O 1
ATOM 655 N N . TYR A 1 88 ? 27.556 0.099 -36.601 1.00 79.88 88 TYR A N 1
ATOM 656 C CA . TYR A 1 88 ? 28.220 1.050 -37.501 1.00 79.88 88 TYR A CA 1
ATOM 657 C C . TYR A 1 88 ? 29.410 1.764 -36.853 1.00 79.88 88 TYR A C 1
ATOM 659 O O . TYR A 1 88 ? 30.432 1.952 -37.511 1.00 79.88 88 TYR A O 1
ATOM 667 N N . LEU A 1 89 ? 29.317 2.126 -35.568 1.00 81.81 89 LEU A N 1
ATOM 668 C CA . LEU A 1 89 ? 30.417 2.782 -34.850 1.00 81.81 89 LEU A CA 1
ATOM 669 C C . LEU A 1 89 ? 31.611 1.842 -34.656 1.00 81.81 89 LEU A C 1
ATOM 671 O O . LEU A 1 89 ? 32.755 2.258 -34.839 1.00 81.81 89 LEU A O 1
ATOM 675 N N . VAL A 1 90 ? 31.355 0.566 -34.348 1.00 84.12 90 VAL A N 1
ATOM 676 C CA . VAL A 1 90 ? 32.408 -0.453 -34.223 1.00 84.12 90 VAL A CA 1
ATOM 677 C C . VAL A 1 90 ? 33.086 -0.699 -35.572 1.00 84.12 90 VAL A C 1
ATOM 679 O O . VAL A 1 90 ? 34.315 -0.711 -35.636 1.00 84.12 90 VAL A O 1
ATOM 682 N N . PHE A 1 91 ? 32.318 -0.824 -36.661 1.00 84.94 91 PHE A N 1
ATOM 683 C CA . PHE A 1 91 ? 32.888 -0.984 -38.002 1.00 84.94 91 PHE A CA 1
ATOM 684 C C . PHE A 1 91 ? 33.680 0.247 -38.454 1.00 84.94 91 PHE A C 1
ATOM 686 O O . PHE A 1 91 ? 34.785 0.091 -38.972 1.00 84.94 91 PHE A O 1
ATOM 693 N N . ALA A 1 92 ? 33.178 1.461 -38.215 1.00 85.69 92 ALA A N 1
ATOM 694 C CA . ALA A 1 92 ? 33.896 2.694 -38.532 1.00 85.69 92 ALA A CA 1
ATOM 695 C C . ALA A 1 92 ? 35.209 2.812 -37.737 1.00 85.69 92 ALA A C 1
ATOM 697 O O . ALA A 1 92 ? 36.251 3.134 -38.308 1.00 85.69 92 ALA A O 1
ATOM 698 N N . GLY A 1 93 ? 35.188 2.486 -36.440 1.00 85.94 93 GLY A N 1
ATOM 699 C CA . GLY A 1 93 ? 36.382 2.471 -35.593 1.00 85.94 93 GLY A CA 1
ATOM 700 C C . GLY A 1 93 ? 37.411 1.425 -36.032 1.00 85.94 93 GLY A C 1
ATOM 701 O O . GLY A 1 93 ? 38.591 1.742 -36.182 1.00 85.94 93 GLY A O 1
ATOM 702 N N . ALA A 1 94 ? 36.972 0.195 -36.314 1.00 86.94 94 ALA A N 1
ATOM 703 C CA . ALA A 1 94 ? 37.844 -0.865 -36.819 1.00 86.94 94 ALA A CA 1
ATOM 704 C C . ALA A 1 94 ? 38.455 -0.500 -38.184 1.00 86.94 94 ALA A C 1
ATOM 706 O O . ALA A 1 94 ? 39.649 -0.705 -38.402 1.00 86.94 94 ALA A O 1
ATOM 707 N N . PHE A 1 95 ? 37.670 0.109 -39.077 1.00 88.75 95 PHE A N 1
ATOM 708 C CA . PHE A 1 95 ? 38.139 0.583 -40.377 1.00 88.75 95 PHE A CA 1
ATOM 709 C C . PHE A 1 95 ? 39.221 1.667 -40.245 1.00 88.75 95 PHE A C 1
ATOM 711 O O . PHE A 1 95 ? 40.263 1.575 -40.897 1.00 88.75 95 PHE A O 1
ATOM 718 N N . LEU A 1 96 ? 39.032 2.646 -39.351 1.00 91.38 96 LEU A N 1
ATOM 719 C CA . LEU A 1 96 ? 40.039 3.676 -39.070 1.00 91.38 96 LEU A CA 1
ATOM 720 C C . LEU A 1 96 ? 41.352 3.081 -38.537 1.00 91.38 96 LEU A C 1
ATOM 722 O O . LEU A 1 96 ? 42.430 3.514 -38.950 1.00 91.38 96 LEU A O 1
ATOM 726 N N . LEU A 1 97 ? 41.285 2.062 -37.674 1.00 91.44 97 LEU A N 1
ATOM 727 C CA . LEU A 1 97 ? 42.476 1.382 -37.152 1.00 91.44 97 LEU A CA 1
ATOM 728 C C . LEU A 1 97 ? 43.242 0.625 -38.249 1.00 91.44 97 LEU A C 1
ATOM 730 O O . LEU A 1 97 ? 44.470 0.722 -38.315 1.00 91.44 97 LEU A O 1
ATOM 734 N N . VAL A 1 98 ? 42.538 -0.078 -39.144 1.00 88.94 98 VAL A N 1
ATOM 735 C CA . VAL A 1 98 ? 43.156 -0.801 -40.272 1.00 88.94 98 VAL A CA 1
ATOM 736 C C . VAL A 1 98 ? 43.822 0.170 -41.251 1.00 88.94 98 VAL A C 1
ATOM 738 O O . VAL A 1 98 ? 44.968 -0.054 -41.649 1.00 88.94 98 VAL A O 1
ATOM 741 N N . LEU A 1 99 ? 43.158 1.279 -41.595 1.00 86.44 99 LEU A N 1
ATOM 742 C CA . LEU A 1 99 ? 43.746 2.320 -42.445 1.00 86.44 99 LEU A CA 1
ATOM 743 C C . LEU A 1 99 ? 44.985 2.957 -41.801 1.00 86.44 99 LEU A C 1
ATOM 745 O O . LEU A 1 99 ? 46.012 3.132 -42.466 1.00 86.44 99 LEU A O 1
ATOM 749 N N . GLY A 1 100 ? 44.918 3.265 -40.504 1.00 85.75 100 GLY A N 1
ATOM 750 C CA . GLY A 1 100 ? 46.036 3.827 -39.750 1.00 85.75 100 GLY A CA 1
ATOM 751 C C . GLY A 1 100 ? 47.266 2.919 -39.780 1.00 85.75 100 GLY A C 1
ATOM 752 O O . GLY A 1 100 ? 48.349 3.356 -40.182 1.00 85.75 100 GLY A O 1
ATOM 753 N N . LEU A 1 101 ? 47.095 1.636 -39.447 1.00 82.75 101 LEU A N 1
ATOM 754 C CA . LEU A 1 101 ? 48.176 0.643 -39.445 1.00 82.75 101 LEU A CA 1
ATOM 755 C C . LEU A 1 101 ? 48.743 0.386 -40.849 1.00 82.75 101 LEU A C 1
ATOM 757 O O . LEU A 1 101 ? 49.965 0.319 -41.018 1.00 82.75 101 LEU A O 1
ATOM 761 N N . GLY A 1 102 ? 47.882 0.311 -41.867 1.00 83.00 102 GLY A N 1
ATOM 762 C CA . GLY A 1 102 ? 48.297 0.153 -43.262 1.00 83.00 102 GLY A CA 1
ATOM 763 C C . GLY A 1 102 ? 49.156 1.320 -43.757 1.00 83.00 102 GLY A C 1
ATOM 764 O O . GLY A 1 102 ? 50.201 1.107 -44.377 1.00 83.00 102 GLY A O 1
ATOM 765 N N . SER A 1 103 ? 48.784 2.558 -43.415 1.00 79.94 103 SER A N 1
ATOM 766 C CA . SER A 1 103 ? 49.558 3.750 -43.784 1.00 79.94 103 SER A CA 1
ATOM 767 C C . SER A 1 103 ? 50.948 3.784 -43.126 1.00 79.94 103 SER A C 1
ATOM 769 O O . SER A 1 103 ? 51.927 4.197 -43.756 1.00 79.94 103 SER A O 1
ATOM 771 N N . LEU A 1 104 ? 51.068 3.288 -41.888 1.00 79.81 104 LEU A N 1
ATOM 772 C CA . LEU A 1 104 ? 52.322 3.261 -41.133 1.00 79.81 104 LEU A CA 1
ATOM 773 C C . LEU A 1 104 ? 53.306 2.220 -41.693 1.00 79.81 104 LEU A C 1
ATOM 775 O O . LEU A 1 104 ? 54.492 2.505 -41.877 1.00 79.81 104 LEU A O 1
ATOM 779 N N . LEU A 1 105 ? 52.809 1.019 -42.005 1.00 80.31 105 LEU A N 1
ATOM 780 C CA . LEU A 1 105 ? 53.599 -0.054 -42.615 1.00 80.31 105 LEU A CA 1
ATOM 781 C C . LEU A 1 105 ? 53.993 0.286 -44.061 1.00 80.31 105 LEU A C 1
ATOM 783 O O . LEU A 1 105 ? 55.131 0.036 -44.462 1.00 80.31 105 LEU A O 1
ATOM 787 N N . GLY A 1 106 ? 53.104 0.936 -44.818 1.00 76.88 106 GLY A N 1
ATOM 788 C CA . GLY A 1 106 ? 53.391 1.421 -46.170 1.00 76.88 106 GLY A CA 1
ATOM 789 C C . GLY A 1 106 ? 54.502 2.474 -46.206 1.00 76.88 106 GLY A C 1
ATOM 790 O O . GLY A 1 106 ? 55.391 2.406 -47.055 1.00 76.88 106 GLY A O 1
ATOM 791 N N . ARG A 1 107 ? 54.524 3.402 -45.238 1.00 74.19 107 ARG A N 1
ATOM 792 C CA . ARG A 1 107 ? 55.612 4.387 -45.092 1.00 74.19 107 ARG A CA 1
ATOM 793 C C . ARG A 1 107 ? 56.954 3.736 -44.752 1.00 74.19 107 ARG A C 1
ATOM 795 O O . ARG A 1 107 ? 57.976 4.155 -45.282 1.00 74.19 107 ARG A O 1
ATOM 802 N N . ARG A 1 108 ? 56.960 2.683 -43.926 1.00 70.62 108 ARG A N 1
ATOM 803 C CA . ARG A 1 108 ? 58.183 1.920 -43.608 1.00 70.62 108 ARG A CA 1
ATOM 804 C C . ARG A 1 108 ? 58.739 1.162 -44.811 1.00 70.62 108 ARG A C 1
ATOM 806 O O . ARG A 1 108 ? 59.953 1.093 -44.955 1.00 70.62 108 ARG A O 1
ATOM 813 N N . LYS A 1 109 ? 57.873 0.622 -45.676 1.00 68.06 109 LYS A N 1
ATOM 814 C CA . LYS A 1 109 ? 58.294 -0.088 -46.895 1.00 68.06 109 LYS A CA 1
ATOM 815 C C . LYS A 1 109 ? 58.833 0.854 -47.977 1.00 68.06 109 LYS A C 1
ATOM 817 O O . LYS A 1 109 ? 59.683 0.437 -48.744 1.00 68.06 109 LYS A O 1
ATOM 822 N N . ARG A 1 110 ? 58.352 2.102 -48.038 1.00 63.44 110 ARG A N 1
ATOM 823 C CA . ARG A 1 110 ? 58.786 3.099 -49.037 1.00 63.44 110 ARG A CA 1
ATOM 824 C C . ARG A 1 110 ? 60.086 3.833 -48.672 1.00 63.44 110 ARG A C 1
ATOM 826 O O . ARG A 1 110 ? 60.676 4.461 -49.538 1.00 63.44 110 ARG A O 1
ATOM 833 N N . ASN A 1 111 ? 60.503 3.770 -47.407 1.00 59.91 111 ASN A N 1
ATOM 834 C CA . ASN A 1 111 ? 61.733 4.392 -46.900 1.00 59.91 111 ASN A CA 1
ATOM 835 C C . ASN A 1 111 ? 62.891 3.380 -46.709 1.00 59.91 111 ASN A C 1
ATOM 837 O O . ASN A 1 111 ? 63.832 3.664 -45.970 1.00 59.91 111 ASN A O 1
ATOM 841 N N . ARG A 1 112 ? 62.812 2.202 -47.335 1.00 51.88 112 ARG A N 1
ATOM 842 C CA . ARG A 1 112 ? 63.921 1.260 -47.546 1.00 51.88 112 ARG A CA 1
ATOM 843 C C . ARG A 1 112 ? 64.145 1.123 -49.042 1.00 51.88 112 ARG A C 1
ATOM 845 O O . ARG A 1 112 ? 65.318 0.936 -49.414 1.00 51.88 112 ARG A O 1
#

Solvent-accessible surface area (backbone atoms only — not comparable to full-atom values): 7176 Å² total; per-residue (Å²): 130,62,51,99,85,69,50,75,89,86,80,88,79,59,58,68,37,77,48,78,51,62,68,88,73,55,59,93,71,39,47,65,55,87,63,53,35,39,36,38,24,36,82,87,62,52,70,47,42,30,44,85,88,69,51,68,59,77,68,46,72,56,94,91,39,82,44,71,85,85,84,79,55,61,60,80,75,74,80,74,83,81,46,82,68,54,58,57,56,54,50,52,51,52,50,52,52,53,54,53,53,50,54,55,53,52,52,58,62,73,75,109

pLDDT: mean 79.05, std 8.75, range [51.88, 91.44]

Nearest PDB structures (foldseek):
  2ww8-assembly1_A  TM=4.810E-01  e=5.139E-01  Streptococcus pneumoniae
  2yh9-assembly1_B  TM=5.743E-01  e=9.563E-01  Escherichia coli K-12
  2yh9-assembly1_C-2  TM=5.829E-01  e=1.268E+00  Escherichia coli K-12
  4e5t-assembly1_G  TM=5.698E-01  e=3.312E+00  Roseibium alexandrii DFL-11
  4e5t-assembly1_D  TM=6.624E-01  e=8.649E+00  Roseibium alexandrii DFL-11

Sequence (112 aa):
MTDSSGTILYHGLNPEAVYWLKETKAPSGYNLDPHAYKLSISAQGKMTISHEDGSTADVNTVDDIYSVTITDSKIKTLPSTSGPGILYLVFAGAFLLVLGLGSLLGRRKRNR